Protein AF-A0A1Q3M6Z5-F1 (afdb_monomer)

Nearest PDB structures (foldseek):
  6ama-assembly1_B  TM=7.441E-01  e=2.443E-02  Streptomyces venezuelae
  3qao-assembly1_A-2  TM=7.467E-01  e=3.103E-01  Listeria monocytogenes EGD-e
  5d90-assembly2_C  TM=6.928E-01  e=3.793E-01  Haemophilus influenzae Rd KW20
  3hh0-assembly1_A  TM=7.301E-01  e=1.652E+00  Bacillus cereus ATCC 14579
  2quf-assembly1_A  TM=3.539E-01  e=7.404E-01  unclassified

Sequence (112 aa):
MKSKELKQLFSRQRKLMKAALVINEKLSEIQQEINSLMLRQINSSAPKTSSDKDLMTEKEVCNWIGKSKATLYRMRTYHNFPHSKIPGQKAIIYSRKDIEAYIKANQANRNL

Foldseek 3Di:
DVVVVVVVVVVVVVVVVVVVVVVVVVVVVVVVVVVVVVVVVVVVPPDDPPPPPQKDFLVRVCVVVVHDSVVVVCCVPPVVQAWDDDPPDPTIIHGNVSNVVVVVVVVVVVVD

Radius of gyration: 31.73 Å; Cα contacts (8 Å, |Δi|>4): 55; chains: 1; bounding box: 58×24×102 Å

Secondary structure (DSSP, 8-state):
-HHHHHHHHHHHHHHHHHHHHHHHHHHHHHHHHHHHHHHHHHHHHS----TT-SEE-HHHHHHHHT--HHHHHHHHHHS----EE-TT-S-EEEEHHHHHHHHHHHHHTT--

Structure (mmCIF, N/CA/C/O backbone):
data_AF-A0A1Q3M6Z5-F1
#
_entry.id   AF-A0A1Q3M6Z5-F1
#
loop_
_atom_site.group_PDB
_atom_site.id
_atom_site.type_symbol
_atom_site.label_atom_id
_atom_site.label_alt_id
_atom_site.label_comp_id
_atom_site.label_asym_id
_atom_site.label_entity_id
_atom_site.label_seq_id
_atom_site.pdbx_PDB_ins_code
_atom_site.Cartn_x
_atom_site.Cartn_y
_atom_site.Cartn_z
_atom_site.occupancy
_atom_site.B_iso_or_equiv
_atom_site.auth_seq_id
_atom_site.auth_comp_id
_atom_site.auth_asym_id
_atom_site.auth_atom_id
_atom_site.pdbx_PDB_model_num
ATOM 1 N N . MET A 1 1 ? -29.670 3.418 58.750 1.00 55.84 1 MET A N 1
ATOM 2 C CA . MET A 1 1 ? -29.733 4.352 57.597 1.00 55.84 1 MET A CA 1
ATOM 3 C C . MET A 1 1 ? -28.589 4.171 56.594 1.00 55.84 1 MET A C 1
ATOM 5 O O . MET A 1 1 ? -28.880 3.811 55.461 1.00 55.84 1 MET A O 1
ATOM 9 N N . LYS A 1 2 ? -27.314 4.292 56.995 1.00 64.94 2 LYS A N 1
ATOM 10 C CA . LYS A 1 2 ? -26.136 4.311 56.091 1.00 64.94 2 LYS A CA 1
ATOM 11 C C . LYS A 1 2 ? -25.979 3.117 55.119 1.00 64.94 2 LYS A C 1
ATOM 13 O O . LYS A 1 2 ? -25.457 3.273 54.023 1.00 64.94 2 LYS A O 1
ATOM 18 N N . SER A 1 3 ? -26.462 1.921 55.478 1.00 78.19 3 SER A N 1
ATOM 19 C CA . SER A 1 3 ? -26.325 0.708 54.643 1.00 78.19 3 SER A CA 1
ATOM 20 C C . SER A 1 3 ? -27.122 0.761 53.325 1.00 78.19 3 SER A C 1
ATOM 22 O O . SER A 1 3 ? -26.671 0.240 52.304 1.00 78.19 3 SER A O 1
ATOM 24 N N . LYS A 1 4 ? -28.299 1.405 53.315 1.00 87.81 4 LYS A N 1
ATOM 25 C CA . LYS A 1 4 ? -29.161 1.484 52.120 1.00 87.81 4 LYS A CA 1
ATOM 26 C C . LYS A 1 4 ? -28.609 2.479 51.095 1.00 87.81 4 LYS A C 1
ATOM 28 O O . LYS A 1 4 ? -28.578 2.171 49.906 1.00 87.81 4 LYS A O 1
ATOM 33 N N . GLU A 1 5 ? -28.116 3.618 51.573 1.00 92.12 5 GLU A N 1
ATOM 34 C CA . GLU A 1 5 ? -27.440 4.634 50.756 1.00 92.12 5 GLU A CA 1
ATOM 35 C C . GLU A 1 5 ? -26.173 4.065 50.110 1.00 92.12 5 GLU A C 1
ATOM 37 O O . GLU A 1 5 ? -25.984 4.191 48.902 1.00 92.12 5 GLU A O 1
ATOM 42 N N . LEU A 1 6 ? -25.357 3.329 50.874 1.00 92.38 6 LEU A N 1
ATOM 43 C CA . LEU A 1 6 ? -24.148 2.689 50.353 1.00 92.38 6 LEU A CA 1
ATOM 44 C C . LEU A 1 6 ? -24.463 1.682 49.230 1.00 92.38 6 LEU A C 1
ATOM 46 O O . LEU A 1 6 ? -23.808 1.669 48.189 1.00 92.38 6 LEU A O 1
ATOM 50 N N . LYS A 1 7 ? -25.517 0.869 49.397 1.00 93.06 7 LYS A N 1
ATOM 51 C CA . LYS A 1 7 ? -25.981 -0.066 48.355 1.00 93.06 7 LYS A CA 1
ATOM 52 C C . LYS A 1 7 ? -26.452 0.663 47.092 1.00 93.06 7 LYS A C 1
ATOM 54 O O . LYS A 1 7 ? -26.156 0.205 45.986 1.00 93.06 7 LYS A O 1
ATOM 59 N N . GLN A 1 8 ? -27.143 1.796 47.233 1.00 94.81 8 GLN A N 1
ATOM 60 C CA . GLN A 1 8 ? -27.533 2.632 46.093 1.00 94.81 8 GLN A CA 1
ATOM 61 C C . GLN A 1 8 ? -26.316 3.208 45.364 1.00 94.81 8 GLN A C 1
ATOM 63 O O . GLN A 1 8 ? -26.274 3.156 44.133 1.00 94.81 8 GLN A O 1
ATOM 68 N N . LEU A 1 9 ? -25.302 3.681 46.095 1.00 95.31 9 LEU A N 1
ATOM 69 C CA . LEU A 1 9 ? -24.060 4.189 45.506 1.00 95.31 9 LEU A CA 1
ATOM 70 C C . LEU A 1 9 ? -23.332 3.109 44.697 1.00 95.31 9 LEU A C 1
ATOM 72 O O . LEU A 1 9 ? -23.028 3.335 43.526 1.00 95.31 9 LEU A O 1
ATOM 76 N N . PHE A 1 10 ? -23.157 1.902 45.244 1.00 95.88 10 PHE A N 1
ATOM 77 C CA . PHE A 1 10 ? -22.554 0.786 44.503 1.00 95.88 10 PHE A CA 1
ATOM 78 C C . PHE A 1 10 ? -23.371 0.361 43.279 1.00 95.88 10 PHE A C 1
ATOM 80 O O . PHE A 1 10 ? -22.809 -0.046 42.259 1.00 95.88 10 PHE A O 1
ATOM 87 N N . SER A 1 11 ? -24.702 0.434 43.352 1.00 95.31 11 SER A N 1
ATOM 88 C CA . SER A 1 11 ? -25.556 0.158 42.194 1.00 95.31 11 SER A CA 1
ATOM 89 C C . SER A 1 11 ? -25.380 1.212 41.099 1.00 95.31 11 SER A C 1
ATOM 91 O O . SER A 1 11 ? -25.369 0.866 39.916 1.00 95.31 11 SER A O 1
ATOM 93 N N . ARG A 1 12 ? -25.245 2.488 41.476 1.00 96.44 12 ARG A N 1
ATOM 94 C CA . ARG A 1 12 ? -25.029 3.596 40.539 1.00 96.44 12 ARG A CA 1
ATOM 95 C C . ARG A 1 12 ? -23.643 3.514 39.903 1.00 96.44 12 ARG A C 1
ATOM 97 O O . ARG A 1 12 ? -23.546 3.601 38.684 1.00 96.44 12 ARG A O 1
ATOM 104 N N . GLN A 1 13 ? -22.608 3.241 40.698 1.00 97.00 13 GLN A N 1
ATOM 105 C CA . GLN A 1 13 ? -21.244 3.013 40.215 1.00 97.00 13 GLN A CA 1
ATOM 106 C C . GLN A 1 13 ? -21.203 1.886 39.177 1.00 97.00 13 GLN A C 1
ATOM 108 O O . GLN A 1 13 ? -20.679 2.080 38.086 1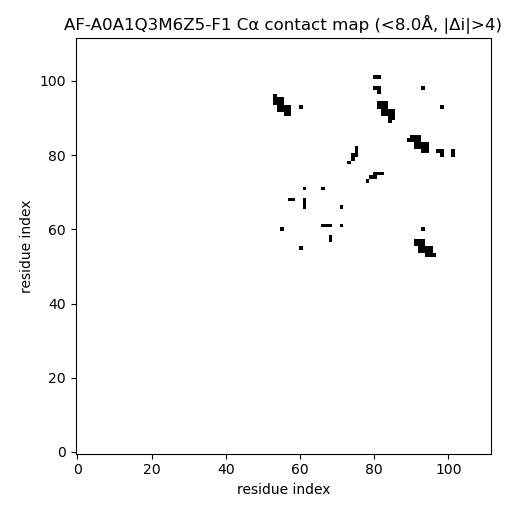.00 97.00 13 GLN A O 1
ATOM 113 N N . ARG A 1 14 ? -21.835 0.738 39.459 1.00 96.81 14 ARG A N 1
ATOM 114 C CA . ARG A 1 14 ? -21.891 -0.385 38.509 1.00 96.81 14 ARG A CA 1
ATOM 115 C C . ARG A 1 14 ? -22.585 -0.032 37.194 1.00 96.81 14 ARG A C 1
ATOM 117 O O . ARG A 1 14 ? -22.117 -0.452 36.140 1.00 96.81 14 ARG A O 1
ATOM 124 N N . LYS A 1 15 ? -23.680 0.737 37.231 1.00 97.12 15 LYS A N 1
ATOM 125 C CA . LYS A 1 15 ? -24.340 1.217 36.004 1.00 97.12 15 LYS A CA 1
ATOM 126 C C . LYS A 1 15 ? -23.421 2.128 35.190 1.00 97.12 15 LYS A C 1
ATOM 128 O O . LYS A 1 15 ? -23.318 1.943 33.983 1.00 97.12 15 LYS A O 1
ATOM 133 N N . LEU A 1 16 ? -22.735 3.063 35.849 1.00 97.62 16 LEU A N 1
ATOM 134 C CA . LEU A 1 16 ? -21.795 3.970 35.188 1.00 97.62 16 LEU A CA 1
ATOM 135 C C . LEU A 1 16 ? -20.610 3.216 34.575 1.00 97.62 16 LEU A C 1
ATOM 137 O O . LEU A 1 16 ? -20.254 3.490 33.437 1.00 97.62 16 LEU A O 1
ATOM 141 N N . MET A 1 17 ? -20.056 2.219 35.271 1.00 97.38 17 MET A N 1
ATOM 142 C CA . MET A 1 17 ? -18.979 1.381 34.729 1.00 97.38 17 MET A CA 1
ATOM 143 C C . MET A 1 17 ? -19.410 0.624 33.470 1.00 97.38 17 MET A C 1
ATOM 145 O O . MET A 1 17 ? -18.661 0.580 32.501 1.00 97.38 17 MET A O 1
ATOM 149 N N . LYS A 1 18 ? -20.628 0.066 33.452 1.00 96.81 18 LYS A N 1
ATOM 150 C CA . LYS A 1 18 ? -21.167 -0.592 32.251 1.00 96.81 18 LYS A CA 1
ATOM 151 C C . LYS A 1 18 ? -21.319 0.385 31.086 1.00 96.81 18 LYS A C 1
ATOM 153 O O . LYS A 1 18 ? -20.966 0.044 29.966 1.00 96.81 18 LYS A O 1
ATOM 158 N N . ALA A 1 19 ? -21.809 1.595 31.350 1.00 95.88 19 ALA A N 1
ATOM 159 C CA . ALA A 1 19 ? -21.918 2.626 30.322 1.00 95.88 19 ALA A CA 1
ATOM 160 C C . ALA A 1 19 ? -20.539 3.049 29.786 1.00 95.88 19 ALA A C 1
ATOM 162 O O . ALA A 1 19 ? -20.370 3.178 28.578 1.00 95.88 19 ALA A O 1
ATOM 163 N N . ALA A 1 20 ? -19.545 3.203 30.666 1.00 97.00 20 ALA A N 1
ATOM 164 C CA . ALA A 1 20 ? -18.175 3.528 30.278 1.00 97.00 20 ALA A CA 1
ATOM 165 C C . ALA A 1 20 ? -17.545 2.442 29.393 1.00 97.00 20 ALA A C 1
ATOM 167 O O . ALA A 1 20 ? -16.845 2.770 28.440 1.00 97.00 20 ALA A O 1
ATOM 168 N N . LEU A 1 21 ? -17.835 1.163 29.660 1.00 97.00 21 LEU A N 1
ATOM 169 C CA . LEU A 1 21 ? -17.362 0.057 28.827 1.00 97.00 21 LEU A CA 1
ATOM 170 C C . LEU A 1 21 ? -17.887 0.167 27.387 1.00 97.00 21 LEU A C 1
ATOM 172 O O . LEU A 1 21 ? -17.096 0.138 26.452 1.00 97.00 21 LEU A O 1
ATOM 176 N N . VAL A 1 22 ? -19.193 0.399 27.219 1.00 97.50 22 VAL A N 1
ATOM 177 C CA . VAL A 1 22 ? -19.817 0.576 25.894 1.00 97.50 22 VAL A CA 1
ATOM 178 C C . VAL A 1 22 ? -19.248 1.794 25.159 1.00 97.50 22 VAL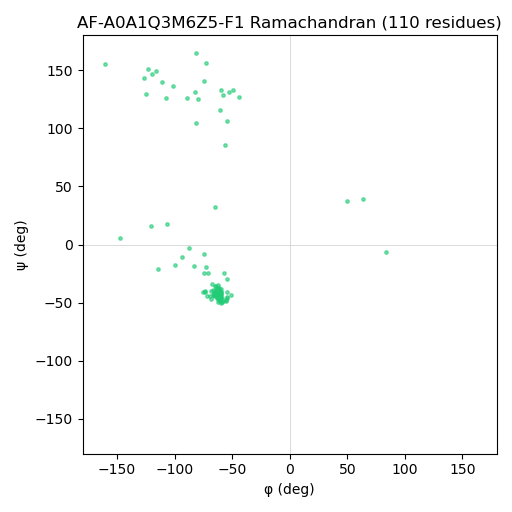 A C 1
ATOM 180 O O . VAL A 1 22 ? -19.066 1.771 23.945 1.00 97.50 22 VAL A O 1
ATOM 183 N N . ILE A 1 23 ? -18.956 2.881 25.880 1.00 97.62 23 ILE A N 1
ATOM 184 C CA . ILE A 1 23 ? -18.318 4.066 25.288 1.00 97.62 23 ILE A CA 1
ATOM 185 C C . ILE A 1 23 ? -16.904 3.727 24.801 1.00 97.62 23 ILE A C 1
ATOM 187 O O . ILE A 1 23 ? -16.537 4.122 23.698 1.00 97.62 23 ILE A O 1
ATOM 191 N N . ASN A 1 24 ? -16.128 2.972 25.581 1.00 97.50 24 ASN A N 1
ATOM 192 C CA . ASN A 1 24 ? -14.781 2.558 25.189 1.00 97.50 24 ASN A CA 1
ATOM 193 C C . ASN A 1 24 ? -14.779 1.641 23.961 1.00 97.50 24 ASN A C 1
ATOM 195 O O . ASN A 1 24 ? -13.907 1.789 23.110 1.00 97.50 24 ASN A O 1
ATOM 199 N N . GLU A 1 25 ? -15.753 0.737 23.840 1.00 97.12 25 GLU A N 1
ATOM 200 C CA . GLU A 1 25 ? -15.926 -0.096 22.642 1.00 97.12 25 GLU A CA 1
ATOM 201 C C . GLU A 1 25 ? -16.133 0.779 21.398 1.00 97.12 25 GLU A C 1
ATOM 203 O O . GLU A 1 25 ? -15.379 0.666 20.433 1.00 97.12 25 GLU A O 1
ATOM 208 N N . LYS A 1 26 ? -17.048 1.754 21.469 1.00 97.50 26 LYS A N 1
ATOM 209 C CA . LYS A 1 26 ? -17.291 2.706 20.370 1.00 97.50 26 LYS A CA 1
ATOM 210 C C . LYS A 1 26 ? -16.068 3.560 20.031 1.00 97.50 26 LYS A C 1
ATOM 212 O O . LYS A 1 26 ? -15.797 3.822 18.864 1.00 97.50 26 LYS A O 1
ATOM 217 N N . LEU A 1 27 ? -15.311 4.003 21.037 1.00 98.06 27 LEU A N 1
ATOM 218 C CA . LEU A 1 27 ? -14.060 4.735 20.808 1.00 98.06 27 LEU A CA 1
ATOM 219 C C . LEU A 1 27 ? -13.010 3.856 20.116 1.00 98.06 27 LEU A C 1
ATOM 221 O O . LEU A 1 27 ? -12.260 4.351 19.275 1.00 98.06 27 LEU A O 1
ATOM 225 N N . SER A 1 28 ? -12.968 2.561 20.437 1.00 97.25 28 SER A N 1
ATOM 226 C CA . SER A 1 28 ? -12.075 1.608 19.778 1.00 97.25 28 SER A CA 1
ATOM 227 C C . SER A 1 28 ? -12.429 1.422 18.302 1.00 97.25 28 SER A C 1
ATOM 229 O O . SER A 1 28 ? -11.528 1.455 17.466 1.00 97.25 28 SER A O 1
ATOM 231 N N . GLU A 1 29 ? -13.717 1.307 17.969 1.00 97.44 29 GLU A N 1
ATOM 232 C CA . GLU A 1 29 ? -14.200 1.236 16.580 1.00 97.44 29 GLU A CA 1
ATOM 233 C C . GLU A 1 29 ? -13.771 2.473 15.777 1.00 97.44 29 GLU A C 1
ATOM 235 O O . GLU A 1 29 ? -13.141 2.350 14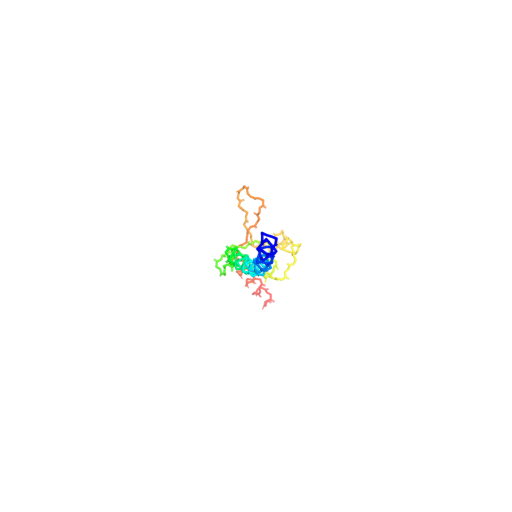.725 1.00 97.44 29 GLU A O 1
ATOM 240 N N . ILE A 1 30 ? -13.985 3.673 16.327 1.00 97.56 30 ILE A N 1
ATOM 241 C CA . ILE A 1 30 ? -13.554 4.930 15.695 1.00 97.56 30 ILE A CA 1
ATOM 242 C C . ILE A 1 30 ? -12.030 4.957 15.497 1.00 97.56 30 ILE A C 1
ATOM 244 O O . ILE A 1 30 ? -11.541 5.376 14.446 1.00 97.56 30 ILE A O 1
ATOM 248 N N . GLN A 1 31 ? -11.249 4.477 16.470 1.00 96.12 31 GLN A N 1
ATOM 249 C CA . GLN A 1 31 ? -9.792 4.406 16.337 1.00 96.12 31 GLN A CA 1
ATOM 250 C C . GLN A 1 31 ? -9.357 3.450 15.216 1.00 96.12 31 GLN A C 1
ATOM 252 O O . GLN A 1 31 ? -8.374 3.723 14.521 1.00 96.12 31 GLN A O 1
ATOM 257 N N . GLN A 1 32 ? -10.077 2.346 15.004 1.00 96.69 32 GLN A N 1
ATOM 258 C CA . GLN A 1 32 ? -9.819 1.436 13.886 1.00 96.69 32 GLN A CA 1
ATOM 259 C C . GLN A 1 32 ? -10.101 2.105 12.536 1.00 96.69 32 GLN A C 1
ATOM 261 O O . GLN A 1 32 ? -9.302 1.957 11.607 1.00 96.69 32 GLN A O 1
ATOM 266 N N . GLU A 1 33 ? -11.176 2.888 12.428 1.00 96.56 33 GLU A N 1
ATOM 267 C CA . GLU A 1 33 ? -11.484 3.666 11.223 1.00 96.56 33 GLU A CA 1
ATOM 268 C C . GLU A 1 33 ? -10.400 4.709 10.921 1.00 96.56 33 GLU A C 1
ATOM 270 O O . GLU A 1 33 ? -9.904 4.772 9.792 1.00 96.56 33 GLU A O 1
ATOM 275 N N . ILE A 1 34 ? -9.959 5.461 11.937 1.00 96.25 34 ILE A N 1
ATOM 276 C CA . ILE A 1 34 ? -8.844 6.415 11.823 1.00 96.25 34 ILE A CA 1
ATOM 277 C C . ILE A 1 34 ? -7.593 5.704 11.304 1.00 96.25 34 ILE A C 1
ATOM 279 O O . ILE A 1 34 ? -6.976 6.157 10.340 1.00 96.25 34 ILE A O 1
ATOM 283 N N . ASN A 1 35 ? -7.236 4.562 11.896 1.00 95.81 35 ASN A N 1
ATOM 284 C CA . ASN A 1 35 ? -6.067 3.791 11.480 1.00 95.81 35 ASN A CA 1
ATOM 285 C C . ASN A 1 35 ? -6.190 3.320 10.022 1.00 95.81 35 ASN A C 1
ATOM 287 O O . ASN A 1 35 ? -5.220 3.398 9.268 1.00 95.81 35 ASN A O 1
ATOM 291 N N . SER A 1 36 ? -7.378 2.877 9.598 1.00 93.88 36 SER A N 1
ATOM 292 C CA . SER A 1 36 ? -7.638 2.476 8.211 1.00 93.88 36 SER A CA 1
ATOM 293 C C . SER A 1 36 ? -7.418 3.632 7.234 1.00 93.88 36 SER A C 1
ATOM 295 O O . SER A 1 36 ? -6.734 3.473 6.219 1.00 93.88 36 SER A O 1
ATOM 297 N N . LEU A 1 37 ? -7.950 4.815 7.549 1.00 93.94 37 LEU A N 1
ATOM 298 C CA . LEU A 1 37 ? -7.799 6.009 6.718 1.00 93.94 37 LEU A CA 1
ATOM 299 C C . LEU A 1 37 ? -6.346 6.489 6.661 1.00 93.94 37 LEU A C 1
ATOM 301 O O . LEU A 1 37 ? -5.848 6.779 5.574 1.00 93.94 37 LEU A O 1
ATOM 305 N N . MET A 1 38 ? -5.642 6.490 7.792 1.00 91.25 38 MET A N 1
ATOM 306 C CA . MET A 1 38 ? -4.218 6.828 7.860 1.00 91.25 38 MET A CA 1
ATOM 307 C C . MET A 1 38 ? -3.372 5.876 7.010 1.00 91.25 38 MET A C 1
ATOM 309 O O . MET A 1 38 ? -2.544 6.321 6.218 1.00 91.25 38 MET A O 1
ATOM 313 N N . LEU A 1 39 ? -3.612 4.564 7.103 1.00 87.25 39 LEU A N 1
ATOM 314 C CA . LEU A 1 39 ? -2.918 3.571 6.278 1.00 87.25 39 LEU A CA 1
ATOM 315 C C . LEU A 1 39 ? -3.209 3.762 4.787 1.00 87.25 39 LEU A C 1
ATOM 317 O O . LEU A 1 39 ? -2.297 3.672 3.968 1.00 87.25 39 LEU A O 1
ATOM 321 N N . ARG A 1 40 ? -4.456 4.069 4.411 1.00 83.94 40 ARG A N 1
ATOM 322 C CA . ARG A 1 40 ? -4.800 4.413 3.021 1.00 83.94 40 ARG A CA 1
ATOM 323 C C . ARG A 1 40 ? -4.070 5.668 2.558 1.00 83.94 40 ARG A C 1
ATOM 325 O O . ARG A 1 40 ? -3.562 5.673 1.442 1.00 83.94 40 ARG A O 1
ATOM 332 N N . GLN A 1 41 ? -3.977 6.695 3.400 1.00 79.56 41 GLN A N 1
ATOM 333 C CA . GLN A 1 41 ? -3.254 7.922 3.081 1.00 79.56 41 GLN A CA 1
ATOM 334 C C . GLN A 1 41 ? -1.765 7.641 2.863 1.00 79.56 41 GLN A C 1
ATOM 336 O O . GLN A 1 41 ? -1.229 8.049 1.836 1.00 79.56 41 GLN A O 1
ATOM 341 N N . ILE A 1 42 ? -1.134 6.871 3.753 1.00 77.88 42 ILE A N 1
ATOM 342 C CA . ILE A 1 42 ? 0.264 6.428 3.625 1.00 77.88 42 ILE A CA 1
ATOM 343 C C . ILE A 1 42 ? 0.465 5.609 2.343 1.00 77.88 42 ILE A C 1
ATOM 345 O O . ILE A 1 42 ? 1.414 5.836 1.603 1.00 77.88 42 ILE A O 1
ATOM 349 N N . ASN A 1 43 ? -0.450 4.697 2.018 1.00 70.69 43 ASN A N 1
ATOM 350 C CA . ASN A 1 43 ? -0.370 3.908 0.786 1.00 70.69 43 ASN A CA 1
ATOM 351 C C . ASN A 1 43 ? -0.659 4.736 -0.476 1.00 70.69 43 ASN A C 1
ATOM 353 O O . ASN A 1 43 ? -0.205 4.383 -1.560 1.00 70.69 43 ASN A O 1
ATOM 357 N N . SER A 1 44 ? -1.405 5.835 -0.355 1.00 62.22 44 SER A N 1
ATOM 358 C CA . SER A 1 44 ? -1.661 6.773 -1.452 1.00 62.22 44 SER A CA 1
ATOM 359 C C . SER A 1 44 ? -0.545 7.807 -1.647 1.00 62.22 44 SER A C 1
ATOM 361 O O . SER A 1 44 ? -0.479 8.413 -2.720 1.00 62.22 44 SER A O 1
ATOM 363 N N . SER A 1 45 ? 0.301 8.007 -0.626 1.00 53.31 45 SER A N 1
ATOM 364 C CA . SER A 1 45 ? 1.490 8.867 -0.637 1.00 53.31 45 SER A CA 1
ATOM 365 C C . SER A 1 45 ? 2.796 8.095 -0.846 1.00 53.31 45 SER A C 1
ATOM 367 O O . SER A 1 45 ? 3.783 8.690 -1.281 1.00 53.31 45 SER A O 1
ATOM 369 N N . ALA A 1 46 ? 2.804 6.770 -0.641 1.00 48.53 46 ALA A N 1
ATOM 370 C CA . ALA A 1 46 ? 3.731 5.883 -1.333 1.00 48.53 46 ALA A CA 1
ATOM 371 C C . ALA A 1 46 ? 3.648 6.240 -2.820 1.00 48.53 46 ALA A C 1
ATOM 373 O O . ALA A 1 46 ? 2.532 6.440 -3.308 1.00 48.53 46 ALA A O 1
ATOM 374 N N . PRO A 1 47 ? 4.782 6.408 -3.525 1.00 46.88 47 PRO A N 1
ATOM 375 C CA . PRO A 1 47 ? 4.771 6.977 -4.858 1.00 46.88 47 PRO A CA 1
ATOM 376 C C . PRO A 1 47 ? 3.813 6.158 -5.713 1.00 46.88 47 PRO A C 1
ATOM 378 O O . PRO A 1 47 ? 4.124 5.033 -6.107 1.00 46.88 47 PRO A O 1
ATOM 381 N N . LYS A 1 48 ? 2.636 6.742 -5.995 1.00 48.25 48 LYS A N 1
ATOM 382 C CA . LYS A 1 48 ? 1.828 6.369 -7.147 1.00 48.25 48 LYS A CA 1
ATOM 383 C C . LYS A 1 48 ? 2.844 6.263 -8.264 1.00 48.25 48 LYS A C 1
ATOM 385 O O . LYS A 1 48 ? 3.658 7.177 -8.417 1.00 48.25 48 LYS A O 1
ATOM 390 N N . THR A 1 49 ? 2.868 5.134 -8.958 1.00 48.59 49 THR A N 1
ATOM 391 C CA . THR A 1 49 ? 3.620 4.971 -10.194 1.00 48.59 49 THR A CA 1
ATOM 392 C C . THR A 1 49 ? 3.138 6.065 -11.136 1.00 48.59 49 THR A C 1
ATOM 394 O O . THR A 1 49 ? 2.169 5.913 -11.871 1.00 48.59 49 THR A O 1
ATOM 397 N N . SER A 1 50 ? 3.756 7.236 -11.005 1.00 46.50 50 SER A N 1
ATOM 398 C CA . SER A 1 50 ? 3.506 8.410 -11.804 1.00 46.50 50 SER A CA 1
ATOM 399 C C . SER A 1 50 ? 3.842 7.960 -13.202 1.00 46.50 50 SER A C 1
ATOM 401 O O . SER A 1 50 ? 4.989 7.593 -13.473 1.00 46.50 50 SER A O 1
ATOM 403 N N . SER A 1 51 ? 2.832 7.947 -14.055 1.00 47.47 51 SER A N 1
ATOM 404 C CA . SER A 1 51 ? 2.884 7.608 -15.469 1.00 47.47 51 SER A CA 1
ATOM 405 C C . SER A 1 51 ? 3.722 8.600 -16.290 1.00 47.47 51 SER A C 1
ATOM 407 O O . SER A 1 51 ? 3.401 8.848 -17.442 1.00 47.47 51 SER A O 1
ATOM 409 N N . ASP A 1 52 ? 4.767 9.174 -15.691 1.00 51.19 52 ASP A N 1
ATOM 410 C CA . ASP A 1 52 ? 5.598 10.238 -16.252 1.00 51.19 52 ASP A CA 1
ATOM 411 C C . ASP A 1 52 ? 7.072 10.158 -15.804 1.00 51.19 52 ASP A C 1
ATOM 413 O O . ASP A 1 52 ? 7.888 11.023 -16.111 1.00 51.19 52 ASP A O 1
ATOM 417 N N . LYS A 1 53 ? 7.464 9.104 -15.070 1.00 60.38 53 LYS A N 1
ATOM 418 C CA . LYS A 1 53 ? 8.891 8.800 -14.918 1.00 60.38 53 LYS A CA 1
ATOM 419 C C . LYS A 1 53 ? 9.330 8.036 -16.157 1.00 60.38 53 LYS A C 1
ATOM 421 O O . LYS A 1 53 ? 9.030 6.852 -16.292 1.00 60.38 53 LYS A O 1
ATOM 426 N N . ASP A 1 54 ? 10.054 8.718 -17.042 1.00 78.56 54 ASP A N 1
ATOM 427 C CA . ASP A 1 54 ? 10.732 8.076 -18.176 1.00 78.56 54 ASP A CA 1
ATOM 428 C C . ASP A 1 54 ? 11.705 6.986 -17.693 1.00 78.56 54 ASP A C 1
ATOM 430 O O . ASP A 1 54 ? 11.962 6.017 -18.392 1.00 78.56 54 ASP A O 1
ATOM 434 N N . LEU A 1 55 ? 12.194 7.088 -16.454 1.00 87.88 55 LEU A N 1
ATOM 435 C CA . LEU A 1 55 ? 13.098 6.113 -15.856 1.00 87.88 55 LEU A CA 1
ATOM 436 C C . LEU A 1 55 ? 12.345 4.991 -15.127 1.00 87.88 55 LEU A C 1
ATOM 438 O O . LEU A 1 55 ? 11.563 5.235 -14.209 1.00 87.88 55 LEU A O 1
ATOM 442 N N . MET A 1 56 ? 12.659 3.755 -15.502 1.00 89.94 56 MET A N 1
ATOM 443 C CA . MET A 1 56 ? 12.098 2.510 -14.994 1.00 89.94 56 MET A CA 1
ATOM 444 C C . MET A 1 56 ? 13.186 1.634 -14.361 1.00 89.94 56 MET A C 1
ATOM 446 O O . MET A 1 56 ? 14.339 1.590 -14.798 1.00 89.94 56 MET A O 1
ATOM 450 N N . THR A 1 57 ? 12.802 0.890 -13.332 1.00 90.75 57 THR A N 1
ATOM 451 C CA . THR A 1 57 ? 13.593 -0.173 -12.705 1.00 90.75 57 THR A CA 1
ATOM 452 C C . THR A 1 57 ? 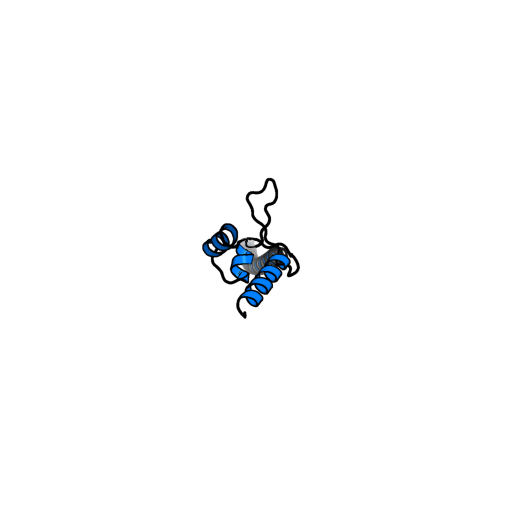13.486 -1.485 -13.486 1.00 90.75 57 THR A C 1
ATOM 454 O O . THR A 1 57 ? 12.564 -1.695 -14.272 1.00 90.75 57 THR A O 1
ATOM 457 N N . GLU A 1 58 ? 14.390 -2.433 -13.213 1.00 91.06 58 GLU A N 1
ATOM 458 C CA . GLU A 1 58 ? 14.351 -3.784 -13.801 1.00 91.06 58 GLU A CA 1
ATOM 459 C C . GLU A 1 58 ? 12.976 -4.457 -13.647 1.00 91.06 58 GLU A C 1
ATOM 461 O O . GLU A 1 58 ? 12.463 -5.060 -14.590 1.00 91.06 58 GLU A O 1
ATOM 466 N N . LYS A 1 59 ? 12.371 -4.345 -12.456 1.00 90.69 59 LYS A N 1
ATOM 467 C CA . LYS A 1 59 ? 11.065 -4.943 -12.157 1.00 90.69 59 LYS A CA 1
ATOM 468 C C . LYS A 1 59 ? 9.959 -4.301 -12.994 1.00 90.69 59 LYS A C 1
ATOM 470 O O . LYS A 1 59 ? 9.122 -5.017 -13.536 1.00 90.69 59 LYS A O 1
ATOM 475 N N . GLU A 1 60 ? 9.967 -2.977 -13.109 1.00 90.19 60 GLU A N 1
ATOM 476 C CA . GLU A 1 60 ? 8.977 -2.241 -13.899 1.00 90.19 60 GLU A CA 1
ATOM 477 C C . GLU A 1 60 ? 9.089 -2.578 -15.384 1.00 90.19 60 GLU A C 1
ATOM 479 O O . GLU A 1 60 ? 8.067 -2.835 -16.016 1.00 90.19 60 GLU A O 1
ATOM 484 N N . VAL A 1 61 ? 10.309 -2.663 -15.927 1.00 92.00 61 VAL A N 1
ATOM 485 C CA . VAL A 1 61 ? 10.518 -3.065 -17.325 1.00 92.00 61 VAL A CA 1
ATOM 486 C C . VAL A 1 61 ? 10.013 -4.480 -17.555 1.00 92.00 61 VAL A C 1
ATOM 488 O O . VAL A 1 61 ? 9.226 -4.681 -18.471 1.00 92.00 61 VAL A O 1
ATOM 491 N N . CYS A 1 62 ? 10.397 -5.444 -16.711 1.00 93.12 62 CYS A N 1
ATOM 492 C CA . CYS A 1 62 ? 9.954 -6.837 -16.829 1.00 93.12 62 CYS A CA 1
ATOM 493 C C . CYS A 1 62 ? 8.425 -6.959 -16.867 1.00 93.12 62 CYS A C 1
ATOM 495 O O . CYS A 1 62 ? 7.886 -7.656 -17.728 1.00 93.12 62 CYS A O 1
ATOM 497 N N . ASN A 1 63 ? 7.739 -6.253 -15.965 1.00 90.56 63 ASN A N 1
ATOM 498 C CA . ASN A 1 63 ? 6.280 -6.225 -15.915 1.00 90.56 63 ASN A CA 1
ATOM 499 C C . ASN A 1 63 ? 5.681 -5.584 -17.170 1.00 90.56 63 ASN A C 1
ATOM 501 O O . ASN A 1 63 ? 4.683 -6.072 -17.688 1.00 90.56 63 ASN A O 1
ATOM 505 N N . TRP A 1 64 ? 6.293 -4.508 -17.663 1.00 88.75 64 TRP A N 1
ATOM 506 C CA . TRP A 1 64 ? 5.787 -3.760 -18.806 1.00 88.75 64 TRP A CA 1
ATOM 507 C C . TRP A 1 64 ? 5.943 -4.511 -20.134 1.00 88.75 64 TRP A C 1
ATOM 509 O O . TRP A 1 64 ? 4.992 -4.579 -20.906 1.00 88.75 64 TRP A O 1
ATOM 519 N N . ILE A 1 65 ? 7.100 -5.131 -20.385 1.00 89.25 65 ILE A N 1
ATOM 520 C CA . ILE A 1 65 ? 7.349 -5.896 -21.622 1.00 89.25 65 ILE A CA 1
ATOM 521 C C . ILE A 1 65 ? 6.914 -7.369 -21.524 1.00 89.25 65 ILE A C 1
ATOM 523 O O . ILE A 1 65 ? 7.070 -8.126 -22.484 1.00 89.25 65 ILE A O 1
ATOM 527 N N . GLY A 1 66 ? 6.427 -7.804 -20.356 1.00 89.75 66 GLY A N 1
ATOM 528 C CA . GLY A 1 66 ? 5.998 -9.181 -20.102 1.00 89.75 66 GLY A CA 1
ATOM 529 C C . GLY A 1 66 ? 7.130 -10.210 -20.204 1.00 89.75 66 GLY A C 1
ATOM 530 O O . GLY A 1 66 ? 6.935 -11.294 -20.758 1.00 89.75 66 GLY A O 1
ATOM 531 N N . LYS A 1 67 ? 8.339 -9.882 -19.725 1.00 92.12 67 LYS A N 1
ATOM 532 C CA . LYS A 1 67 ? 9.518 -10.772 -19.770 1.00 92.12 67 LYS A CA 1
ATOM 533 C C . LYS A 1 67 ? 10.093 -11.023 -18.383 1.00 92.12 67 LYS A C 1
ATOM 535 O O . LYS A 1 67 ? 10.018 -10.184 -17.494 1.00 92.12 67 LYS A O 1
ATOM 540 N N . SER A 1 68 ? 10.714 -12.190 -18.210 1.00 94.69 68 SER A N 1
ATOM 541 C CA . SER A 1 68 ? 11.424 -12.524 -16.975 1.00 94.69 68 SER A CA 1
ATOM 542 C C . SER A 1 68 ? 12.734 -11.742 -16.849 1.00 94.69 68 SER A C 1
ATOM 544 O O . SER A 1 68 ? 13.358 -11.380 -17.849 1.00 94.69 68 SER A O 1
ATOM 546 N N . LYS A 1 69 ? 13.216 -11.576 -15.613 1.00 93.38 69 LYS A N 1
ATOM 547 C CA . LYS A 1 69 ? 14.514 -10.942 -15.326 1.00 93.38 69 LYS A CA 1
ATOM 548 C C . LYS A 1 69 ? 15.678 -11.597 -16.065 1.00 93.38 69 LYS A C 1
ATOM 550 O O . LYS A 1 69 ? 16.531 -10.907 -16.610 1.00 93.38 69 LYS A O 1
ATOM 555 N N . ALA A 1 70 ? 15.686 -12.929 -16.136 1.00 94.75 70 ALA A N 1
ATOM 556 C CA . ALA A 1 70 ? 16.709 -13.672 -16.870 1.00 94.75 70 ALA A CA 1
ATOM 557 C C . ALA A 1 70 ? 16.695 -13.333 -18.370 1.00 94.75 70 ALA A C 1
ATOM 559 O O . ALA A 1 70 ? 17.748 -13.203 -18.992 1.00 94.75 70 ALA A O 1
ATOM 560 N N . THR A 1 71 ? 15.505 -13.139 -18.943 1.00 93.88 71 THR A N 1
ATOM 561 C CA . THR A 1 71 ? 15.362 -12.718 -20.341 1.00 93.88 71 THR A CA 1
ATOM 562 C C . THR A 1 71 ? 15.859 -11.290 -20.526 1.00 93.88 71 THR A C 1
ATOM 564 O O . THR A 1 71 ? 16.661 -11.046 -21.421 1.00 93.88 71 THR A O 1
ATOM 567 N N . LEU A 1 72 ? 15.466 -10.364 -19.647 1.00 94.19 72 LEU A N 1
ATOM 568 C CA . LEU A 1 72 ? 15.927 -8.975 -19.691 1.00 94.19 72 LEU A CA 1
ATOM 569 C C . LEU A 1 72 ? 17.457 -8.867 -19.548 1.00 94.19 72 LEU A C 1
ATOM 571 O O . LEU A 1 72 ? 18.096 -8.087 -20.253 1.00 94.19 72 LEU A O 1
ATOM 575 N N . TYR A 1 73 ? 18.065 -9.700 -18.700 1.00 93.19 73 TYR A N 1
ATOM 576 C CA . TYR A 1 73 ? 19.518 -9.814 -18.594 1.00 93.19 73 TYR A CA 1
ATOM 577 C C . TYR A 1 73 ? 20.153 -10.236 -19.925 1.00 93.19 73 TYR A C 1
ATOM 579 O O . TYR A 1 73 ? 21.056 -9.556 -20.404 1.00 93.19 73 TYR A O 1
ATOM 587 N N . ARG A 1 74 ? 19.647 -11.301 -20.564 1.00 93.75 74 ARG A N 1
ATOM 588 C CA . ARG A 1 74 ? 20.135 -11.749 -21.882 1.00 93.75 74 ARG A CA 1
ATOM 589 C C . ARG A 1 74 ? 19.967 -10.667 -22.949 1.00 93.75 74 ARG A C 1
ATOM 591 O O . ARG A 1 74 ? 20.878 -10.454 -23.738 1.00 93.75 74 ARG A O 1
ATOM 598 N N . MET A 1 75 ? 18.844 -9.951 -22.945 1.00 93.00 75 MET A N 1
ATOM 599 C CA . MET A 1 75 ? 18.592 -8.840 -23.868 1.00 93.00 75 MET A CA 1
ATOM 600 C C . MET A 1 75 ? 19.635 -7.726 -23.726 1.00 93.00 75 MET A C 1
ATOM 602 O O . MET A 1 75 ? 20.147 -7.236 -24.729 1.00 93.00 75 MET A O 1
ATOM 606 N N . ARG A 1 76 ? 20.019 -7.368 -22.499 1.00 92.56 76 ARG A N 1
ATOM 607 C CA . ARG A 1 76 ? 21.101 -6.398 -22.264 1.00 92.56 76 ARG A CA 1
ATOM 608 C C . ARG A 1 76 ? 22.465 -6.914 -22.702 1.00 92.56 76 ARG A C 1
ATOM 610 O O . ARG A 1 76 ? 23.220 -6.158 -23.295 1.00 92.56 76 ARG A O 1
ATOM 617 N N . THR A 1 77 ? 22.780 -8.169 -22.390 1.00 91.94 77 THR A N 1
ATOM 618 C CA . THR A 1 77 ? 24.112 -8.740 -22.635 1.00 91.94 77 THR A CA 1
ATOM 619 C C . THR A 1 77 ? 24.362 -9.028 -24.113 1.00 91.94 77 THR A C 1
ATOM 621 O O . THR A 1 77 ? 25.467 -8.806 -24.590 1.00 91.94 77 THR A O 1
ATOM 624 N N . TYR A 1 78 ? 23.354 -9.526 -24.832 1.00 92.31 78 TYR A N 1
ATOM 625 C CA . TYR A 1 78 ? 23.530 -10.067 -26.185 1.00 92.31 78 TYR A CA 1
ATOM 626 C C . TYR A 1 78 ? 22.826 -9.264 -27.278 1.00 92.31 78 TYR A C 1
ATOM 628 O O . TYR A 1 78 ? 23.185 -9.383 -28.444 1.00 92.31 78 TYR A O 1
ATOM 636 N N . HIS A 1 79 ? 21.820 -8.462 -26.926 1.00 87.38 79 HIS A N 1
ATOM 637 C CA . HIS A 1 79 ? 20.974 -7.764 -27.898 1.00 87.38 79 HIS A CA 1
ATOM 638 C C . HIS A 1 79 ? 21.017 -6.240 -27.735 1.00 87.38 79 HIS A C 1
ATOM 640 O O . HIS A 1 79 ? 20.154 -5.548 -28.262 1.00 87.38 79 HIS A O 1
ATOM 646 N N . ASN A 1 80 ? 22.010 -5.712 -27.007 1.00 88.81 80 ASN A N 1
ATOM 647 C CA . ASN A 1 80 ? 22.200 -4.276 -26.772 1.00 88.81 80 ASN A CA 1
ATOM 648 C C . ASN A 1 80 ? 20.925 -3.563 -26.295 1.00 88.81 80 ASN A C 1
ATOM 650 O O . ASN A 1 80 ? 20.649 -2.428 -26.679 1.00 88.81 80 ASN A O 1
ATOM 654 N N . PHE A 1 81 ? 20.130 -4.235 -25.458 1.00 93.31 81 PHE A N 1
ATOM 655 C CA . PHE A 1 81 ? 18.902 -3.647 -24.943 1.00 93.31 81 PHE A CA 1
ATOM 656 C C . PHE A 1 81 ? 19.202 -2.360 -24.150 1.00 93.31 81 PHE A C 1
ATOM 658 O O . PHE A 1 81 ? 20.103 -2.391 -23.295 1.00 93.31 81 PHE A O 1
ATOM 665 N N . PRO A 1 82 ? 18.465 -1.256 -24.391 1.00 93.00 82 PRO A N 1
ATOM 666 C CA . PRO A 1 82 ? 18.773 0.047 -23.811 1.00 93.00 82 PRO A CA 1
ATOM 667 C C . PRO A 1 82 ? 18.794 0.012 -22.288 1.00 93.00 82 PRO A C 1
ATOM 669 O O . PRO A 1 82 ? 17.860 -0.476 -21.652 1.00 93.00 82 PRO A O 1
ATOM 672 N N . HIS A 1 83 ? 19.877 0.511 -21.700 1.00 92.75 83 HIS A N 1
ATOM 673 C CA . HIS A 1 83 ? 20.029 0.622 -20.256 1.00 92.75 83 HIS A CA 1
ATOM 674 C C . HIS A 1 83 ? 21.112 1.643 -19.903 1.00 92.75 83 HIS A C 1
ATOM 676 O O . HIS A 1 83 ? 22.055 1.859 -20.662 1.00 92.75 83 HIS A O 1
ATOM 682 N N . SER A 1 84 ? 21.023 2.208 -18.705 1.00 89.31 84 SER A N 1
ATOM 683 C CA . SER A 1 84 ? 22.016 3.126 -18.154 1.00 89.31 84 SER A CA 1
ATOM 684 C C . SER A 1 84 ? 22.481 2.641 -16.785 1.00 89.31 84 SER A C 1
ATOM 686 O O . SER A 1 84 ? 21.708 2.098 -15.990 1.00 89.31 84 SER A O 1
ATOM 688 N N . LYS A 1 85 ? 23.769 2.835 -16.502 1.00 87.00 85 LYS A N 1
ATOM 689 C CA . LYS A 1 85 ? 24.348 2.632 -15.172 1.00 87.00 85 LYS A CA 1
ATOM 690 C C . LYS A 1 85 ? 24.664 3.994 -14.580 1.00 87.00 85 LYS A C 1
ATOM 692 O O . LYS A 1 85 ? 25.379 4.771 -15.206 1.00 87.00 85 LYS A O 1
ATOM 697 N N . ILE A 1 86 ? 24.163 4.267 -13.380 1.00 80.44 86 ILE A N 1
ATOM 698 C CA . ILE A 1 86 ? 24.572 5.457 -12.634 1.00 80.44 86 ILE A CA 1
ATOM 699 C C . ILE A 1 86 ? 25.926 5.157 -11.972 1.00 80.44 86 ILE A C 1
ATOM 701 O O . ILE A 1 86 ? 26.026 4.164 -11.242 1.00 80.44 86 ILE A O 1
ATOM 705 N N . PRO A 1 87 ? 26.969 5.979 -12.193 1.00 78.81 87 PRO A N 1
ATOM 706 C CA . PRO A 1 87 ? 28.249 5.826 -11.508 1.00 78.81 87 PRO A CA 1
ATOM 707 C C . PRO A 1 87 ? 28.070 5.778 -9.984 1.00 78.81 87 PRO A C 1
ATOM 709 O O . PRO A 1 87 ? 27.360 6.596 -9.406 1.00 78.81 87 PRO A O 1
ATOM 712 N N . GLY A 1 88 ? 28.687 4.794 -9.329 1.00 80.44 88 GLY A N 1
ATOM 713 C CA . GLY A 1 88 ? 28.571 4.597 -7.8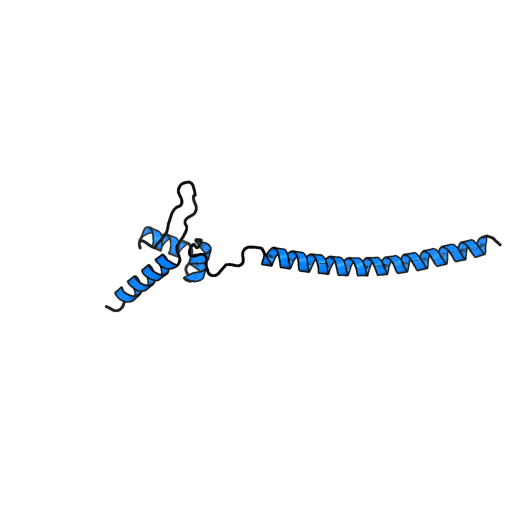78 1.00 80.44 88 GLY A CA 1
ATOM 714 C C . GLY A 1 88 ? 27.337 3.810 -7.415 1.00 80.44 88 GLY A C 1
ATOM 715 O O . GLY A 1 88 ? 27.267 3.448 -6.242 1.00 80.44 88 GLY A O 1
ATOM 716 N N . GLN A 1 89 ? 26.398 3.464 -8.305 1.00 78.12 89 GLN A N 1
ATOM 717 C CA . GLN A 1 89 ? 25.266 2.590 -7.979 1.00 78.12 89 GLN A CA 1
ATOM 718 C C . GLN A 1 89 ? 25.372 1.233 -8.680 1.00 78.12 89 GLN A C 1
ATOM 720 O O . GLN A 1 89 ? 25.713 1.130 -9.856 1.00 78.12 89 GLN A O 1
ATOM 725 N N . LYS A 1 90 ? 25.018 0.160 -7.958 1.00 77.19 90 LYS A N 1
ATOM 726 C CA . LYS A 1 90 ? 24.874 -1.185 -8.548 1.00 77.19 90 LYS A CA 1
ATOM 727 C C . LYS A 1 90 ? 23.617 -1.313 -9.416 1.00 77.19 90 LYS A C 1
ATOM 729 O O . LYS A 1 90 ? 23.522 -2.240 -10.217 1.00 77.19 90 LYS A O 1
ATOM 734 N N . ALA A 1 91 ? 22.645 -0.421 -9.225 1.00 82.06 91 ALA A N 1
ATOM 735 C CA . ALA A 1 91 ? 21.367 -0.468 -9.912 1.00 82.06 91 ALA A CA 1
ATOM 736 C C . ALA A 1 91 ? 21.497 -0.033 -11.378 1.00 82.06 91 ALA A C 1
ATOM 738 O O . ALA A 1 91 ? 22.216 0.905 -11.718 1.00 82.06 91 ALA A O 1
ATOM 739 N N . ILE A 1 92 ? 20.762 -0.733 -12.238 1.00 88.38 92 ILE A N 1
ATOM 740 C CA . ILE A 1 92 ? 20.598 -0.400 -13.651 1.00 88.38 92 ILE A CA 1
ATOM 741 C C . ILE A 1 92 ? 19.242 0.272 -13.814 1.00 88.38 92 ILE A C 1
ATOM 743 O O . ILE A 1 92 ? 18.244 -0.207 -13.269 1.00 88.38 92 ILE A O 1
ATOM 747 N N . ILE A 1 93 ? 19.222 1.351 -14.587 1.00 90.69 93 ILE A N 1
ATOM 748 C CA . ILE A 1 93 ? 18.023 2.125 -14.892 1.00 90.69 93 ILE A CA 1
ATOM 749 C C . ILE A 1 93 ? 17.742 2.034 -16.387 1.00 90.69 93 ILE A C 1
ATOM 751 O O . ILE A 1 93 ? 18.655 1.879 -17.199 1.00 90.69 93 ILE A O 1
ATOM 755 N N . TYR A 1 94 ? 16.467 2.106 -16.741 1.00 92.62 94 TYR A N 1
ATOM 756 C CA . TYR A 1 94 ? 15.985 1.980 -18.104 1.00 92.62 94 TYR A CA 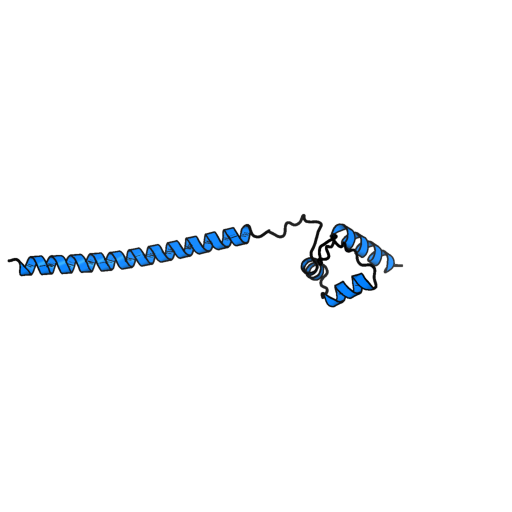1
ATOM 757 C C . TYR A 1 94 ? 15.152 3.205 -18.470 1.00 92.62 94 TYR A C 1
ATOM 759 O O . TYR A 1 94 ? 14.245 3.543 -17.721 1.00 92.62 94 TYR A O 1
ATOM 767 N N . SER A 1 95 ? 15.427 3.855 -19.601 1.00 91.44 95 SER A N 1
ATOM 768 C CA . SER A 1 95 ? 14.514 4.864 -20.152 1.00 91.44 95 SER A CA 1
ATOM 769 C C . SER A 1 95 ? 13.410 4.168 -20.946 1.00 91.44 95 SER A C 1
ATOM 771 O O . SER A 1 95 ? 13.680 3.306 -21.788 1.00 91.44 95 SER A O 1
ATOM 773 N N . ARG A 1 96 ? 12.156 4.539 -20.690 1.00 90.62 96 ARG A N 1
ATOM 774 C CA . ARG A 1 96 ? 10.998 4.075 -21.447 1.00 90.62 96 ARG A CA 1
ATOM 775 C C . ARG A 1 96 ? 11.128 4.498 -22.902 1.00 90.62 96 ARG A C 1
ATOM 777 O O . ARG A 1 96 ? 10.967 3.651 -23.778 1.00 90.62 96 ARG A O 1
ATOM 784 N N . LYS A 1 97 ? 11.466 5.763 -23.156 1.00 89.19 97 LYS A N 1
ATOM 785 C CA . LYS A 1 97 ? 11.652 6.300 -24.507 1.00 89.19 97 LYS A CA 1
ATOM 786 C C . LYS A 1 97 ? 12.657 5.482 -25.320 1.00 89.19 97 LYS A C 1
ATOM 788 O O . LYS A 1 97 ? 12.374 5.131 -26.467 1.00 89.19 97 LYS A O 1
ATOM 793 N N . ASP A 1 98 ? 13.790 5.127 -24.721 1.00 91.00 98 ASP A N 1
ATOM 794 C CA . ASP A 1 98 ? 14.818 4.343 -25.411 1.00 91.00 98 ASP A CA 1
ATOM 795 C C . ASP A 1 98 ? 14.347 2.914 -25.702 1.00 91.00 98 ASP A C 1
ATOM 797 O O . ASP A 1 98 ? 14.585 2.386 -26.792 1.00 91.00 98 ASP A O 1
ATOM 801 N N . ILE A 1 99 ? 13.632 2.287 -24.759 1.00 92.12 99 ILE A N 1
ATOM 802 C CA . ILE A 1 99 ? 13.053 0.955 -24.973 1.00 92.12 99 ILE A CA 1
ATOM 803 C C . ILE A 1 99 ? 12.009 0.990 -26.096 1.00 92.12 99 ILE A C 1
ATOM 805 O O . ILE A 1 99 ? 12.014 0.106 -26.953 1.00 92.12 99 ILE A O 1
ATOM 809 N N . GLU A 1 100 ? 11.132 1.995 -26.134 1.00 90.81 100 GLU A N 1
ATOM 810 C CA . GLU A 1 100 ? 10.143 2.147 -27.207 1.00 90.81 100 GLU A CA 1
ATOM 811 C C . GLU A 1 100 ? 10.812 2.307 -28.574 1.00 90.81 100 GLU A C 1
ATOM 813 O O . GLU A 1 100 ? 10.407 1.651 -29.536 1.00 90.81 100 GLU A O 1
ATOM 818 N N . ALA A 1 101 ? 11.856 3.136 -28.662 1.00 88.94 101 ALA A N 1
ATOM 819 C CA . ALA A 1 101 ? 12.630 3.316 -29.886 1.00 88.94 101 ALA A CA 1
ATOM 820 C C . ALA A 1 101 ? 13.290 2.002 -30.335 1.00 88.94 101 ALA A C 1
ATOM 822 O O . ALA A 1 101 ? 13.179 1.620 -31.503 1.00 88.94 101 ALA A O 1
ATOM 823 N N . TYR A 1 102 ? 13.903 1.267 -29.403 1.00 91.81 102 TYR A N 1
ATOM 824 C CA . TYR A 1 102 ? 14.500 -0.042 -29.669 1.00 91.81 102 TYR A CA 1
ATOM 825 C C . TYR A 1 102 ? 13.467 -1.055 -30.176 1.00 91.81 102 TYR A C 1
ATOM 827 O O . TYR A 1 102 ? 13.715 -1.756 -31.159 1.00 91.81 102 TYR A O 1
ATOM 835 N N . ILE A 1 103 ? 12.298 -1.141 -29.534 1.00 88.94 103 ILE A N 1
ATOM 836 C CA . ILE A 1 103 ? 11.237 -2.070 -29.939 1.00 88.94 103 ILE A CA 1
ATOM 837 C C . ILE A 1 103 ? 10.729 -1.716 -31.338 1.00 88.94 103 ILE A C 1
ATOM 839 O O . ILE A 1 103 ? 10.631 -2.610 -32.177 1.00 88.94 103 ILE A O 1
ATOM 843 N N . LYS A 1 104 ? 10.471 -0.431 -31.618 1.00 88.62 104 LYS A N 1
ATOM 844 C CA . LYS A 1 104 ? 10.035 0.034 -32.944 1.00 88.62 104 LYS A CA 1
ATOM 845 C C . LYS A 1 104 ? 11.048 -0.320 -34.034 1.00 88.62 104 LYS A C 1
ATOM 847 O O . LYS A 1 104 ? 10.660 -0.874 -35.059 1.00 88.62 104 LYS A O 1
ATOM 852 N N . ALA A 1 105 ? 12.338 -0.082 -33.795 1.00 87.00 105 ALA A N 1
ATOM 853 C CA . ALA A 1 105 ? 13.397 -0.425 -34.745 1.00 87.00 105 ALA A CA 1
ATOM 854 C C . ALA A 1 105 ? 13.465 -1.940 -35.022 1.00 87.00 105 ALA A C 1
ATOM 856 O O . ALA A 1 105 ? 13.560 -2.368 -36.168 1.00 87.00 105 ALA A O 1
ATOM 857 N N . ASN A 1 106 ? 13.347 -2.771 -33.983 1.00 82.44 106 ASN A N 1
ATOM 858 C CA . ASN A 1 106 ? 13.384 -4.229 -34.132 1.00 82.44 106 AS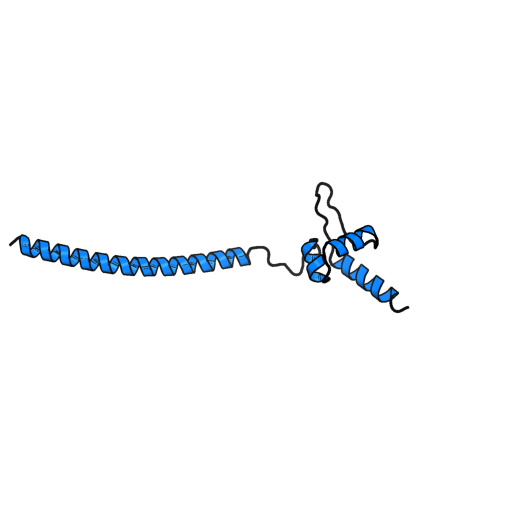N A CA 1
ATOM 859 C C . ASN A 1 106 ? 12.101 -4.823 -34.735 1.00 82.44 106 ASN A C 1
ATOM 861 O O . ASN A 1 106 ? 12.149 -5.907 -35.311 1.00 82.44 106 ASN A O 1
ATOM 865 N N . GLN A 1 107 ? 10.958 -4.147 -34.609 1.00 77.56 107 GLN A N 1
ATOM 866 C CA . GLN A 1 107 ? 9.725 -4.524 -35.304 1.00 77.56 107 GLN A CA 1
ATOM 867 C C . GLN A 1 107 ? 9.795 -4.179 -36.794 1.00 77.56 107 GLN A C 1
ATOM 869 O O . GLN A 1 107 ? 9.401 -5.000 -37.616 1.00 77.56 107 GLN A O 1
ATOM 874 N N . ALA A 1 108 ? 10.351 -3.017 -37.147 1.00 66.00 108 ALA A N 1
ATOM 875 C CA . ALA A 1 108 ? 10.560 -2.628 -38.542 1.00 66.00 108 ALA A CA 1
ATOM 876 C C . ALA A 1 108 ? 11.494 -3.604 -39.280 1.00 66.00 108 ALA A C 1
ATOM 878 O O . ALA A 1 108 ? 11.200 -4.008 -40.399 1.00 66.00 108 ALA A O 1
ATOM 879 N N . ASN A 1 109 ? 12.555 -4.069 -38.615 1.00 61.09 109 ASN A N 1
ATOM 880 C CA . ASN A 1 109 ? 13.517 -5.021 -39.182 1.00 61.09 109 ASN A CA 1
ATOM 881 C C . ASN A 1 109 ? 13.004 -6.471 -39.290 1.00 61.09 109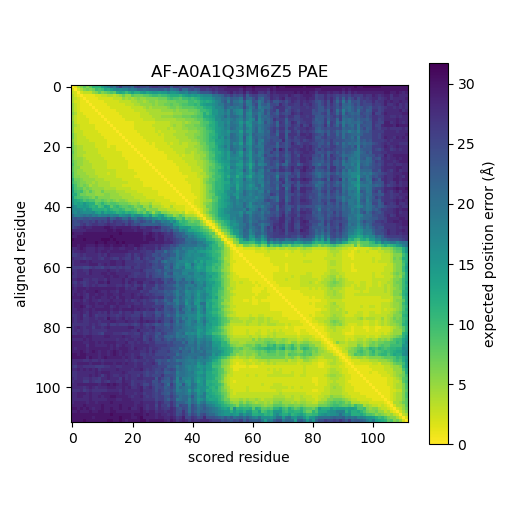 ASN A C 1
ATOM 883 O O . ASN A 1 109 ? 13.698 -7.310 -39.850 1.00 61.09 109 ASN A O 1
ATOM 887 N N . ARG A 1 110 ? 11.835 -6.797 -38.723 1.00 58.59 110 ARG A N 1
ATOM 888 C CA . ARG A 1 110 ? 11.211 -8.132 -38.833 1.00 58.59 110 ARG A CA 1
ATOM 889 C C . ARG A 1 110 ? 10.208 -8.247 -39.983 1.00 58.59 110 ARG A C 1
ATOM 891 O O . ARG A 1 110 ? 9.759 -9.353 -40.258 1.00 58.59 110 ARG A O 1
ATOM 898 N N . ASN A 1 111 ? 9.848 -7.123 -40.601 1.00 48.53 111 ASN A N 1
ATOM 899 C CA . ASN A 1 111 ? 8.862 -7.036 -41.682 1.00 48.53 111 ASN A CA 1
ATOM 900 C C . ASN A 1 111 ? 9.511 -6.777 -43.059 1.00 48.53 111 ASN A C 1
ATOM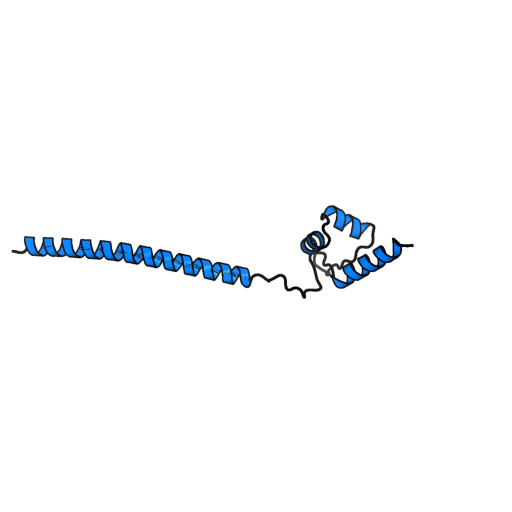 902 O O . ASN A 1 111 ? 8.824 -6.341 -43.982 1.00 48.53 111 ASN A O 1
ATOM 906 N N . LEU A 1 112 ? 10.818 -7.023 -43.175 1.00 39.72 112 LEU A N 1
ATOM 907 C CA . LEU A 1 112 ? 11.613 -7.060 -44.406 1.00 39.72 112 LEU A CA 1
ATOM 908 C C . LEU A 1 112 ? 12.174 -8.476 -44.565 1.00 39.72 112 LEU A C 1
ATOM 910 O O . LEU A 1 112 ? 12.258 -8.935 -45.722 1.00 39.72 112 LEU A O 1
#

Mean predicted aligned error: 14.8 Å

Solvent-accessible surface area (backbone atoms only — not comparable to full-atom values): 6528 Å² total; per-residue (Å²): 116,70,70,60,58,52,53,50,49,55,53,50,50,53,53,50,52,54,51,51,51,57,51,50,52,54,52,49,54,54,50,51,53,51,50,52,52,51,52,50,50,52,62,64,65,43,80,64,84,59,95,75,60,52,65,35,47,65,68,55,47,24,65,71,74,71,44,55,69,71,52,54,51,48,34,44,75,77,63,71,43,68,68,47,71,51,88,97,50,95,59,58,41,26,48,50,67,52,43,52,52,53,52,52,55,58,54,59,69,70,77,116

pLDDT: mean 85.29, std 14.83, range [39.72, 98.06]